Protein AF-A0A522KZ95-F1 (afdb_monomer_lite)

Structure (mmCIF, N/CA/C/O backbone):
data_AF-A0A522KZ95-F1
#
_entry.id   AF-A0A522KZ95-F1
#
loop_
_atom_site.group_PDB
_atom_site.id
_atom_site.type_symbol
_atom_site.label_atom_id
_atom_site.label_alt_id
_atom_site.label_comp_id
_atom_site.label_asym_id
_atom_site.label_entity_id
_atom_site.label_seq_id
_atom_site.pdbx_PDB_ins_code
_atom_site.Cartn_x
_atom_site.Cartn_y
_atom_site.Cartn_z
_atom_site.occupancy
_atom_site.B_iso_or_equiv
_atom_site.auth_seq_id
_atom_site.auth_comp_id
_atom_site.auth_asym_id
_atom_site.auth_atom_id
_atom_site.pdbx_PDB_model_num
ATOM 1 N N . MET A 1 1 ? 2.876 -8.830 38.555 1.00 36.41 1 MET A N 1
ATOM 2 C CA . MET A 1 1 ? 2.520 -9.854 37.549 1.00 36.41 1 MET A CA 1
ATOM 3 C C . MET A 1 1 ? 2.318 -9.143 36.220 1.00 36.41 1 MET A C 1
ATOM 5 O O . MET A 1 1 ? 1.302 -8.484 36.061 1.00 36.41 1 MET A O 1
ATOM 9 N N . SER A 1 2 ? 3.310 -9.181 35.326 1.00 37.44 2 SER A N 1
ATOM 10 C CA . SER A 1 2 ? 3.176 -8.640 33.964 1.00 37.44 2 SER A CA 1
ATOM 11 C C . SER A 1 2 ? 2.502 -9.675 33.072 1.00 37.44 2 SER A C 1
ATOM 13 O O . SER A 1 2 ? 2.905 -10.837 33.078 1.00 37.44 2 SER A O 1
ATOM 15 N N . ALA A 1 3 ? 1.486 -9.256 32.319 1.00 38.53 3 ALA A N 1
ATOM 16 C CA . ALA A 1 3 ? 0.891 -10.071 31.268 1.00 38.53 3 ALA A CA 1
ATOM 17 C C . ALA A 1 3 ? 1.937 -10.361 30.172 1.00 38.53 3 ALA A C 1
ATOM 19 O O . ALA A 1 3 ? 2.759 -9.486 29.877 1.00 38.53 3 ALA A O 1
ATOM 20 N N . PRO A 1 4 ? 1.935 -11.559 29.561 1.00 40.34 4 PRO A N 1
ATOM 21 C CA . PRO A 1 4 ? 2.802 -11.834 28.430 1.00 40.34 4 PRO A CA 1
ATOM 22 C C . PRO A 1 4 ? 2.339 -10.973 27.252 1.00 40.34 4 PRO A C 1
ATOM 24 O O . PRO A 1 4 ? 1.169 -11.002 26.874 1.00 40.34 4 PRO A O 1
ATOM 27 N N . ALA A 1 5 ? 3.253 -10.190 26.679 1.00 43.94 5 ALA A N 1
ATOM 28 C CA . ALA A 1 5 ? 3.024 -9.544 25.399 1.00 43.94 5 ALA A CA 1
ATOM 29 C C . ALA A 1 5 ? 2.919 -10.651 24.346 1.00 43.94 5 ALA A C 1
ATOM 31 O O . ALA A 1 5 ? 3.928 -11.177 23.876 1.00 43.94 5 ALA A O 1
ATOM 32 N N . THR A 1 6 ? 1.691 -11.054 24.023 1.00 43.06 6 THR A N 1
ATOM 33 C CA . THR A 1 6 ? 1.409 -11.857 22.839 1.00 43.06 6 THR A CA 1
ATOM 34 C C . THR A 1 6 ? 1.963 -11.076 21.658 1.00 43.06 6 THR A C 1
ATOM 36 O O . THR A 1 6 ? 1.402 -10.054 21.269 1.00 43.06 6 THR A O 1
ATOM 39 N N . SER A 1 7 ? 3.106 -11.517 21.134 1.00 43.34 7 SER A N 1
ATOM 40 C CA . SER A 1 7 ? 3.617 -11.068 19.847 1.00 43.34 7 SER A CA 1
ATOM 41 C C . SER A 1 7 ? 2.566 -11.454 18.813 1.00 43.34 7 SER A C 1
ATOM 43 O O . SER A 1 7 ? 2.535 -12.587 18.332 1.00 43.34 7 SER A O 1
ATOM 45 N N . LEU A 1 8 ? 1.625 -10.546 18.551 1.00 50.91 8 LEU A N 1
ATOM 46 C CA . LEU A 1 8 ? 0.773 -10.623 17.379 1.00 50.91 8 LEU A CA 1
ATOM 47 C C . LEU A 1 8 ? 1.743 -10.640 16.206 1.00 50.91 8 LEU A C 1
ATOM 49 O O . LEU A 1 8 ? 2.442 -9.652 15.980 1.00 50.91 8 LEU A O 1
ATOM 53 N N . SER A 1 9 ? 1.842 -11.772 15.509 1.00 57.19 9 SER A N 1
ATOM 54 C CA . SER A 1 9 ? 2.606 -11.855 14.270 1.00 57.19 9 SER A CA 1
ATOM 55 C C . SER A 1 9 ? 2.105 -10.735 13.365 1.00 57.19 9 SER A C 1
ATOM 57 O O . SER A 1 9 ? 0.968 -10.797 12.887 1.00 57.19 9 SER A O 1
ATOM 59 N N . SER A 1 10 ? 2.897 -9.671 13.214 1.00 66.69 10 SER A N 1
ATOM 60 C CA . SER A 1 10 ? 2.464 -8.495 12.470 1.00 66.69 10 SER A CA 1
ATOM 61 C C . SER A 1 10 ? 2.146 -8.937 11.051 1.00 66.69 10 SER A C 1
ATOM 63 O O . SER A 1 10 ? 2.960 -9.605 10.406 1.00 66.69 10 SER A O 1
ATOM 65 N N . LEU A 1 11 ? 0.945 -8.600 10.585 1.00 84.62 11 LEU A N 1
ATOM 66 C CA . LEU A 1 11 ? 0.526 -8.959 9.240 1.00 84.62 11 LEU A CA 1
ATOM 67 C C . LEU A 1 11 ? 1.528 -8.349 8.256 1.00 84.62 11 LEU A C 1
ATOM 69 O O . LEU A 1 11 ? 1.878 -7.167 8.352 1.00 84.62 11 LEU A O 1
ATOM 73 N N . ARG A 1 12 ? 2.025 -9.168 7.330 1.00 93.06 12 ARG A N 1
ATOM 74 C CA . ARG A 1 12 ? 2.949 -8.681 6.309 1.00 93.06 12 ARG A CA 1
ATOM 75 C C . ARG A 1 12 ? 2.184 -7.811 5.324 1.00 93.06 12 ARG A C 1
ATOM 77 O O . ARG A 1 12 ? 1.031 -8.087 4.988 1.00 93.06 12 ARG A O 1
ATOM 84 N N . VAL A 1 13 ? 2.845 -6.759 4.868 1.00 96.25 13 VAL A N 1
ATOM 85 C CA . VAL A 1 13 ? 2.313 -5.854 3.858 1.00 96.25 13 VAL A CA 1
ATOM 86 C C . VAL A 1 13 ? 3.346 -5.705 2.756 1.00 96.25 13 VAL A C 1
ATOM 88 O O . VAL A 1 13 ? 4.514 -5.398 3.005 1.00 96.25 13 VAL A O 1
ATOM 91 N N . GLY A 1 14 ? 2.907 -5.957 1.531 1.00 97.31 14 GLY A N 1
ATOM 92 C CA . GLY A 1 14 ? 3.661 -5.709 0.316 1.00 97.31 14 GLY A CA 1
ATOM 93 C C . GLY A 1 14 ? 3.028 -4.605 -0.518 1.00 97.31 14 GLY A C 1
ATOM 94 O O . GLY A 1 14 ? 1.893 -4.184 -0.280 1.00 97.31 14 GLY A O 1
ATOM 95 N N . ALA A 1 15 ? 3.768 -4.151 -1.522 1.00 97.38 15 ALA A N 1
ATOM 96 C CA . ALA A 1 15 ? 3.257 -3.269 -2.557 1.00 97.38 15 ALA A CA 1
ATOM 97 C C . ALA A 1 15 ? 3.438 -3.900 -3.940 1.00 97.38 15 ALA A C 1
ATOM 99 O O . ALA A 1 15 ? 4.393 -4.648 -4.165 1.00 97.38 15 ALA A O 1
ATOM 100 N N . VAL A 1 16 ? 2.520 -3.583 -4.853 1.00 95.62 16 VAL A N 1
ATOM 101 C CA . VAL A 1 16 ? 2.572 -3.945 -6.269 1.00 95.62 16 VAL A CA 1
ATOM 102 C C . VAL A 1 16 ? 2.435 -2.685 -7.112 1.00 95.62 16 VAL A C 1
ATOM 104 O O . VAL A 1 16 ? 1.491 -1.912 -6.947 1.00 95.62 16 VAL A O 1
ATOM 107 N N . PHE A 1 17 ? 3.367 -2.503 -8.037 1.00 93.88 17 PHE A N 1
ATOM 108 C CA . PHE A 1 17 ? 3.328 -1.467 -9.054 1.00 93.88 17 PHE A CA 1
ATOM 109 C C . PHE A 1 17 ? 3.093 -2.116 -10.419 1.00 93.88 17 PHE A C 1
ATOM 111 O O . PHE A 1 17 ? 3.995 -2.744 -10.974 1.00 93.88 17 PHE A O 1
ATOM 118 N N . PHE A 1 18 ? 1.873 -2.009 -10.942 1.00 91.44 18 PHE A N 1
ATOM 119 C CA . PHE A 1 18 ? 1.517 -2.511 -12.269 1.00 91.44 18 PHE A CA 1
ATOM 120 C C . PHE A 1 18 ? 1.931 -1.515 -13.352 1.00 91.44 18 PHE A C 1
ATOM 122 O O . PHE A 1 18 ? 1.684 -0.317 -13.210 1.00 91.44 18 PHE A O 1
ATOM 129 N N . ASP A 1 19 ? 2.509 -2.004 -14.451 1.00 83.62 19 ASP A N 1
ATOM 130 C CA . ASP A 1 19 ? 3.057 -1.138 -15.508 1.00 83.62 19 ASP A CA 1
ATOM 131 C C . ASP A 1 19 ? 1.968 -0.479 -16.381 1.00 83.62 19 ASP A C 1
ATOM 133 O O . ASP A 1 19 ? 2.190 0.560 -16.996 1.00 83.62 19 ASP A O 1
ATOM 137 N N . GLY A 1 20 ? 0.779 -1.088 -16.460 1.00 66.81 20 GLY A N 1
ATOM 138 C CA . GLY A 1 20 ? -0.271 -0.744 -17.428 1.00 66.81 20 GLY A CA 1
ATOM 139 C C . GLY A 1 20 ? -1.252 0.362 -17.019 1.00 66.81 20 GLY A C 1
ATOM 140 O O . GLY A 1 20 ? -2.268 0.538 -17.694 1.00 66.81 20 GLY A O 1
ATOM 141 N N . THR A 1 21 ? -1.008 1.108 -15.937 1.00 56.19 21 THR A N 1
ATOM 142 C CA . THR A 1 21 ? -2.003 2.054 -15.384 1.00 56.19 21 THR A CA 1
ATOM 143 C C . THR A 1 21 ? -2.341 3.236 -16.299 1.00 56.19 21 THR A C 1
ATOM 145 O O . THR A 1 21 ? -3.382 3.860 -16.112 1.00 56.19 21 THR A O 1
ATOM 148 N N . ASN A 1 22 ? -1.530 3.508 -17.327 1.00 45.62 22 ASN A N 1
ATOM 149 C CA . ASN A 1 22 ? -1.768 4.589 -18.295 1.00 45.62 22 ASN A CA 1
ATOM 150 C C . ASN A 1 22 ? -2.650 4.182 -19.495 1.00 45.62 22 ASN A C 1
ATOM 152 O O . ASN A 1 22 ? -3.161 5.054 -20.192 1.00 45.62 22 ASN A O 1
ATOM 156 N N . ASN A 1 23 ? -2.910 2.887 -19.719 1.00 40.25 23 ASN A N 1
ATOM 157 C CA . ASN A 1 23 ? -3.708 2.399 -20.862 1.00 40.25 23 ASN A CA 1
ATOM 158 C C . ASN A 1 23 ? -5.223 2.355 -20.575 1.00 40.25 23 ASN A C 1
ATOM 160 O O . ASN A 1 23 ? -5.991 1.652 -21.229 1.00 40.25 23 ASN A O 1
ATOM 164 N N . VAL A 1 24 ? -5.675 3.089 -19.558 1.00 47.41 24 VAL A N 1
ATOM 165 C CA . VAL A 1 24 ? -7.025 2.989 -18.980 1.00 47.41 24 VAL A CA 1
ATOM 166 C C . VAL A 1 24 ? -8.052 3.916 -19.646 1.00 47.41 24 VAL A C 1
ATOM 168 O O . VAL A 1 24 ? -9.237 3.852 -19.324 1.00 47.41 24 VAL A O 1
ATOM 171 N N . THR A 1 25 ? -7.641 4.709 -20.635 1.00 43.94 25 THR A N 1
ATOM 172 C CA . THR A 1 25 ? -8.476 5.704 -21.334 1.00 43.94 25 THR A CA 1
ATOM 173 C C . THR A 1 25 ? -9.101 5.215 -22.651 1.00 43.94 25 THR A C 1
ATOM 175 O O . THR A 1 25 ? -9.686 6.008 -23.386 1.00 43.94 25 THR A O 1
ATOM 178 N N . GLY A 1 26 ? -9.030 3.917 -22.964 1.00 41.06 26 GLY A N 1
ATOM 179 C CA . GLY A 1 26 ? -9.603 3.341 -24.185 1.00 41.06 26 GLY A CA 1
ATOM 180 C C . GLY A 1 26 ? -10.990 2.726 -23.979 1.00 41.06 26 GLY A C 1
ATOM 181 O O . GLY A 1 26 ? -11.201 1.959 -23.045 1.00 41.06 26 GLY A O 1
ATOM 182 N N . ARG A 1 27 ? -11.922 3.003 -24.900 1.00 42.03 27 ARG A N 1
ATOM 183 C CA . ARG A 1 27 ? -13.284 2.429 -25.024 1.00 42.03 27 ARG A CA 1
ATOM 184 C C . ARG A 1 27 ? -13.342 0.900 -25.201 1.00 42.03 27 ARG A C 1
ATOM 186 O O . ARG A 1 27 ? -14.419 0.377 -25.487 1.00 42.03 27 ARG A O 1
ATOM 193 N N . ASP A 1 28 ? -12.229 0.193 -25.053 1.00 42.72 28 ASP A N 1
ATOM 194 C CA . ASP A 1 28 ? -12.134 -1.214 -25.403 1.00 42.72 28 ASP A CA 1
ATOM 195 C C . ASP A 1 28 ? -12.283 -2.107 -24.167 1.00 42.72 28 ASP A C 1
ATOM 197 O O . ASP A 1 28 ? -11.547 -2.001 -23.186 1.00 42.72 28 ASP A O 1
ATOM 201 N N . ARG A 1 29 ? -13.286 -2.985 -24.204 1.00 46.56 29 ARG A N 1
ATOM 202 C CA . ARG A 1 29 ? -13.619 -3.942 -23.135 1.00 46.56 29 ARG A CA 1
ATOM 203 C C . ARG A 1 29 ? -12.701 -5.170 -23.164 1.00 46.56 29 ARG A C 1
ATOM 205 O O . ARG A 1 29 ? -13.097 -6.232 -22.684 1.00 46.56 29 ARG A O 1
ATOM 212 N N . SER A 1 30 ? -11.503 -5.059 -23.739 1.00 45.84 30 SER A N 1
ATOM 213 C CA . SER A 1 30 ? -10.526 -6.142 -23.712 1.00 45.84 30 SER A CA 1
ATOM 214 C C . SER A 1 30 ? -10.165 -6.425 -22.258 1.00 45.84 30 SER A C 1
ATOM 216 O O . SER A 1 30 ? -9.765 -5.518 -21.526 1.00 45.84 30 SER A O 1
ATOM 218 N N . ILE A 1 31 ? -10.360 -7.675 -21.844 1.00 45.22 31 ILE A N 1
ATOM 219 C CA . ILE A 1 31 ? -10.016 -8.206 -20.526 1.00 45.22 31 ILE A CA 1
ATOM 220 C C . ILE A 1 31 ? -8.603 -7.724 -20.179 1.00 45.22 31 ILE A C 1
ATOM 222 O O . ILE A 1 31 ? -7.631 -8.164 -20.786 1.00 45.22 31 ILE A O 1
ATOM 226 N N . MET A 1 32 ? -8.492 -6.769 -19.251 1.00 49.53 32 MET A N 1
ATOM 227 C CA . MET A 1 32 ? -7.194 -6.296 -18.782 1.00 49.53 32 MET A CA 1
ATOM 228 C C . MET A 1 32 ? -6.591 -7.391 -17.918 1.00 49.53 32 MET A C 1
ATOM 230 O O . MET A 1 32 ? -6.922 -7.530 -16.742 1.00 49.53 32 MET A O 1
ATOM 234 N N . SER A 1 33 ? -5.728 -8.185 -18.531 1.00 53.47 33 SER A N 1
ATOM 235 C CA . SER A 1 33 ? -4.791 -9.023 -17.810 1.00 53.47 33 SER A CA 1
ATOM 236 C C . SER A 1 33 ? -3.798 -8.087 -17.108 1.00 53.47 33 SER A C 1
ATOM 238 O O . SER A 1 33 ? -3.234 -7.176 -17.718 1.00 53.47 33 SER A O 1
ATOM 240 N N . LEU A 1 34 ? -3.641 -8.242 -15.793 1.00 61.81 34 LEU A N 1
ATOM 241 C CA . LEU A 1 34 ? -2.551 -7.626 -15.033 1.00 61.81 34 LEU A CA 1
ATOM 242 C C . LEU A 1 34 ? -1.259 -8.370 -15.413 1.00 61.81 34 LEU A C 1
ATOM 244 O O . LEU A 1 34 ? -0.738 -9.141 -14.613 1.00 61.81 34 LEU A O 1
ATOM 248 N N . GLU A 1 35 ? -0.818 -8.211 -16.666 1.00 62.56 35 GLU A N 1
ATOM 249 C CA . GLU A 1 35 ? 0.173 -9.101 -17.294 1.00 62.56 35 GLU A CA 1
ATOM 250 C C . GLU A 1 35 ? 1.552 -8.955 -16.658 1.00 62.56 35 GLU A C 1
ATOM 252 O O . GLU A 1 35 ? 2.322 -9.908 -16.647 1.00 62.56 35 GLU A O 1
ATOM 257 N N . THR A 1 36 ? 1.892 -7.765 -16.146 1.00 83.94 36 THR A N 1
ATOM 258 C CA . THR A 1 36 ? 3.184 -7.532 -15.502 1.00 83.94 36 THR A CA 1
ATOM 259 C C . THR A 1 36 ? 3.158 -6.414 -14.464 1.00 83.94 36 THR A C 1
ATOM 261 O O . THR A 1 36 ? 2.381 -5.456 -14.533 1.00 83.94 36 THR A O 1
ATOM 264 N N . GLY A 1 37 ? 4.062 -6.527 -13.496 1.00 91.94 37 GLY A N 1
ATOM 265 C CA . GLY A 1 37 ? 4.361 -5.463 -12.549 1.00 91.94 37 GLY A CA 1
ATOM 266 C C . GLY A 1 37 ? 5.587 -5.775 -11.705 1.00 91.94 37 GLY A C 1
ATOM 267 O O . GLY A 1 37 ? 6.228 -6.818 -11.859 1.00 91.94 37 GLY A O 1
ATOM 268 N N . TRP A 1 38 ? 5.902 -4.873 -10.789 1.00 95.44 38 TRP A N 1
ATOM 269 C CA . TRP A 1 38 ? 6.903 -5.080 -9.749 1.00 95.44 38 TRP A CA 1
ATOM 270 C C . TRP A 1 38 ? 6.223 -5.275 -8.404 1.00 95.44 38 TRP A C 1
ATOM 272 O O . TRP A 1 38 ? 5.273 -4.567 -8.085 1.00 95.44 38 TRP A O 1
ATOM 282 N N . ALA A 1 39 ? 6.715 -6.214 -7.601 1.00 97.00 39 ALA A N 1
ATOM 283 C CA . ALA A 1 39 ? 6.211 -6.456 -6.258 1.00 97.00 39 ALA A CA 1
ATOM 284 C C . ALA A 1 39 ? 7.352 -6.501 -5.244 1.00 97.00 39 ALA A C 1
ATOM 286 O O . ALA A 1 39 ? 8.380 -7.132 -5.492 1.00 97.00 39 ALA A O 1
ATOM 287 N N . SER A 1 40 ? 7.146 -5.880 -4.085 1.00 98.00 40 SER A N 1
ATOM 288 C CA . SER A 1 40 ? 8.055 -5.949 -2.937 1.00 98.00 40 SER A CA 1
ATOM 289 C C . SER A 1 40 ? 7.274 -6.246 -1.660 1.00 98.00 40 SER A C 1
ATOM 291 O O . SER A 1 40 ? 6.145 -5.788 -1.488 1.00 98.00 40 SER A O 1
ATOM 293 N N . ILE A 1 41 ? 7.879 -7.022 -0.760 1.00 97.44 41 ILE A N 1
ATOM 294 C CA . ILE A 1 41 ? 7.306 -7.401 0.535 1.00 97.44 41 ILE A CA 1
ATOM 295 C C . ILE A 1 41 ? 8.071 -6.655 1.619 1.00 97.44 41 ILE A C 1
ATOM 297 O O . ILE A 1 41 ? 9.287 -6.815 1.723 1.00 97.44 41 ILE A O 1
ATOM 301 N N . SER A 1 42 ? 7.372 -5.857 2.429 1.00 95.75 42 SER A N 1
ATOM 302 C CA . SER A 1 42 ? 7.940 -5.159 3.592 1.00 95.75 42 SER A CA 1
ATOM 303 C C . SER A 1 42 ? 9.188 -4.304 3.295 1.00 95.75 42 SER A C 1
ATOM 305 O O . SER A 1 42 ? 9.978 -4.026 4.197 1.00 95.75 42 SER A O 1
ATOM 307 N N . GLY A 1 43 ? 9.379 -3.887 2.040 1.00 95.50 43 GLY A N 1
ATOM 308 C CA . GLY A 1 43 ? 10.554 -3.142 1.583 1.00 95.50 43 GLY A CA 1
ATOM 309 C C . GLY A 1 43 ? 11.782 -3.975 1.231 1.00 95.50 43 GLY A C 1
ATOM 310 O O . GLY A 1 43 ? 12.865 -3.422 1.073 1.00 95.50 43 GLY A O 1
ATOM 311 N N . GLY A 1 44 ? 11.634 -5.295 1.122 1.00 96.75 44 GLY A N 1
ATOM 312 C CA . GLY A 1 44 ? 12.672 -6.171 0.592 1.00 96.75 44 GLY A CA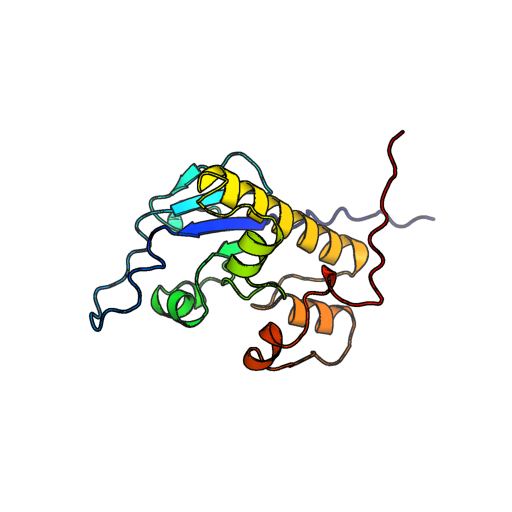 1
ATOM 313 C C . GLY A 1 44 ? 12.904 -5.973 -0.908 1.00 96.75 44 GLY A C 1
ATOM 314 O O . GLY A 1 44 ? 12.253 -5.159 -1.563 1.00 96.75 44 GLY A O 1
ATOM 315 N N . LYS A 1 45 ? 13.819 -6.768 -1.470 1.00 97.06 45 LYS A N 1
ATOM 316 C CA . LYS A 1 45 ? 14.140 -6.730 -2.901 1.00 97.06 45 LYS A CA 1
ATOM 317 C C . LYS A 1 45 ? 12.883 -6.959 -3.747 1.00 97.06 45 LYS A C 1
ATOM 319 O O . LYS A 1 45 ? 12.219 -7.988 -3.598 1.00 97.06 45 LYS A O 1
ATOM 324 N N . ALA A 1 46 ? 12.583 -6.019 -4.638 1.00 97.44 46 ALA A N 1
ATOM 325 C CA . ALA A 1 46 ? 11.485 -6.169 -5.576 1.00 97.44 46 ALA A CA 1
ATOM 326 C C . ALA A 1 46 ? 11.758 -7.272 -6.604 1.00 97.44 46 ALA A C 1
ATOM 328 O O . ALA A 1 46 ? 12.898 -7.554 -6.983 1.00 97.44 46 ALA A O 1
ATOM 329 N N . ARG A 1 47 ? 10.678 -7.892 -7.074 1.00 96.12 47 ARG A N 1
ATOM 330 C CA . ARG A 1 47 ? 10.698 -8.877 -8.153 1.00 96.12 47 ARG A CA 1
ATOM 331 C C . ARG A 1 47 ? 9.657 -8.536 -9.202 1.00 96.12 47 ARG A C 1
ATOM 333 O O . ARG A 1 47 ? 8.595 -8.000 -8.879 1.00 96.12 47 ARG A O 1
ATOM 340 N N . ARG A 1 48 ? 9.950 -8.906 -10.446 1.00 94.56 48 ARG A N 1
ATOM 341 C CA . ARG A 1 48 ? 8.959 -8.891 -11.515 1.00 94.56 48 ARG A CA 1
ATOM 342 C C . ARG A 1 48 ? 7.904 -9.959 -11.229 1.00 94.56 48 ARG A C 1
ATOM 344 O O . ARG A 1 48 ? 8.238 -11.054 -10.774 1.00 94.56 48 ARG A O 1
ATOM 351 N N . ILE A 1 49 ? 6.650 -9.626 -11.483 1.00 92.81 49 ILE A N 1
ATOM 352 C CA . ILE A 1 49 ? 5.532 -10.567 -11.481 1.00 92.81 49 ILE A CA 1
ATOM 353 C C . ILE A 1 49 ? 4.896 -10.574 -12.863 1.00 92.81 49 ILE A C 1
ATOM 355 O O . ILE A 1 49 ? 4.881 -9.537 -13.531 1.00 92.81 49 ILE A O 1
ATOM 359 N N . SER A 1 50 ? 4.386 -11.734 -13.266 1.00 87.50 50 SER A N 1
ATOM 360 C CA . SER A 1 50 ? 3.611 -11.903 -14.499 1.00 87.50 50 SER A CA 1
ATOM 361 C C . SER A 1 50 ? 2.125 -12.114 -14.203 1.00 87.50 50 SER A C 1
ATOM 363 O O . SER A 1 50 ? 1.278 -12.055 -15.088 1.00 87.50 50 SER A O 1
ATOM 365 N N . SER A 1 51 ? 1.791 -12.378 -12.940 1.00 85.44 51 SER A N 1
ATOM 366 C CA . SER A 1 51 ? 0.419 -12.472 -12.475 1.00 85.44 51 SER A CA 1
ATOM 367 C C . SER A 1 51 ? 0.310 -12.120 -10.997 1.00 85.44 51 SER A C 1
ATOM 369 O O . SER A 1 51 ? 1.228 -12.330 -10.205 1.00 85.44 51 SER A O 1
ATOM 371 N N . VAL A 1 52 ? -0.872 -11.664 -10.582 1.00 87.69 52 VAL A N 1
ATOM 372 C CA . VAL A 1 52 ? -1.219 -11.546 -9.158 1.00 87.69 52 VAL A CA 1
ATOM 373 C C . VAL A 1 52 ? -1.272 -12.901 -8.453 1.00 87.69 52 VAL A C 1
ATOM 375 O O . VAL A 1 52 ? -1.140 -12.952 -7.234 1.00 87.69 52 VAL A O 1
ATOM 378 N N . HIS A 1 53 ? -1.419 -13.999 -9.201 1.00 87.06 53 HIS A N 1
ATOM 379 C CA . HIS A 1 53 ? -1.342 -15.358 -8.662 1.00 87.06 53 HIS A CA 1
ATOM 380 C C . HIS A 1 53 ? 0.074 -15.745 -8.215 1.00 87.06 53 HIS A C 1
ATOM 382 O O . HIS A 1 53 ? 0.220 -16.655 -7.404 1.00 87.06 53 HIS A O 1
ATOM 388 N N . ASP A 1 54 ? 1.104 -15.020 -8.665 1.00 86.00 54 ASP A N 1
ATOM 389 C CA . ASP A 1 54 ? 2.484 -15.220 -8.215 1.00 86.00 54 ASP A CA 1
ATOM 390 C C . ASP A 1 54 ? 2.706 -14.686 -6.791 1.00 86.00 54 ASP A C 1
ATOM 392 O O . ASP A 1 54 ? 3.790 -14.850 -6.224 1.00 86.00 54 ASP A O 1
ATOM 396 N N . LEU A 1 55 ? 1.736 -13.958 -6.229 1.00 92.25 55 LEU A N 1
ATOM 397 C CA . LEU A 1 55 ? 1.853 -13.268 -4.953 1.00 92.25 55 LEU A CA 1
ATOM 398 C C . LEU A 1 55 ? 1.359 -14.150 -3.792 1.00 92.25 55 LEU A C 1
ATOM 400 O O . LEU A 1 55 ? 0.279 -14.734 -3.882 1.00 92.25 55 LEU A O 1
ATOM 404 N N . PRO A 1 56 ? 2.100 -14.207 -2.669 1.00 93.19 56 PRO A N 1
ATOM 405 C CA . PRO A 1 56 ? 1.615 -14.809 -1.431 1.00 93.19 56 PRO A CA 1
ATOM 406 C C . PRO A 1 56 ? 0.226 -14.305 -1.013 1.00 93.19 56 PRO A C 1
ATOM 408 O O . PRO A 1 56 ? -0.052 -13.104 -1.058 1.00 93.19 56 PRO A O 1
ATOM 411 N N . SER A 1 57 ? -0.630 -15.228 -0.573 1.00 90.50 57 SER A N 1
ATOM 412 C CA . SER A 1 57 ? -2.022 -14.974 -0.182 1.00 90.50 57 SER A CA 1
ATOM 413 C C . SER A 1 57 ? -2.220 -14.741 1.321 1.00 90.50 57 SER A C 1
ATOM 415 O O . SER A 1 57 ? -3.347 -14.559 1.766 1.00 90.50 57 SER A O 1
ATOM 417 N N . ASP A 1 58 ? -1.156 -14.736 2.117 1.00 91.12 58 ASP A N 1
ATOM 418 C CA . ASP A 1 58 ? -1.182 -14.586 3.577 1.00 91.12 58 ASP A CA 1
ATOM 419 C C . ASP A 1 58 ? -0.865 -13.151 4.040 1.00 91.12 58 ASP A C 1
ATOM 421 O O . ASP A 1 58 ? -0.498 -12.918 5.192 1.00 91.12 58 ASP A O 1
ATOM 425 N N . MET A 1 59 ? -0.957 -12.175 3.134 1.00 94.19 59 MET A N 1
ATOM 426 C CA . MET A 1 59 ? -0.530 -10.798 3.371 1.00 94.19 59 MET A CA 1
ATOM 427 C C . MET A 1 59 ? -1.372 -9.787 2.601 1.00 94.19 59 MET A C 1
ATOM 429 O O . MET A 1 59 ? -2.064 -10.143 1.649 1.00 94.19 59 MET A O 1
ATOM 433 N N . ILE A 1 60 ? -1.281 -8.517 2.997 1.00 96.25 60 ILE A N 1
ATOM 434 C CA . ILE A 1 60 ? -1.935 -7.425 2.274 1.00 96.25 60 ILE A CA 1
ATOM 435 C C . ILE A 1 60 ? -1.034 -6.916 1.149 1.00 96.25 60 ILE A C 1
ATOM 437 O O . ILE A 1 60 ? 0.149 -6.657 1.361 1.00 96.25 60 ILE A O 1
ATOM 441 N N . TRP A 1 61 ? -1.622 -6.696 -0.023 1.00 96.62 61 TRP A N 1
ATOM 442 C CA . TRP A 1 61 ? -0.983 -6.098 -1.190 1.00 96.62 61 TRP A CA 1
ATOM 443 C C . TRP A 1 61 ? -1.567 -4.724 -1.491 1.00 96.62 61 TRP A C 1
ATOM 445 O O . TRP A 1 61 ? -2.725 -4.603 -1.892 1.00 96.62 61 TRP A O 1
ATOM 455 N N . TYR A 1 62 ? -0.750 -3.687 -1.327 1.00 97.00 62 TYR A N 1
ATOM 456 C CA . TYR A 1 62 ? -1.087 -2.317 -1.698 1.00 97.00 62 TYR A CA 1
ATOM 457 C C . TYR A 1 62 ? -0.717 -2.040 -3.156 1.00 97.00 62 TYR A C 1
ATOM 459 O O . TYR A 1 62 ? 0.411 -2.291 -3.565 1.00 97.00 62 TYR A O 1
ATOM 467 N N . THR A 1 63 ? -1.652 -1.535 -3.953 1.00 95.38 63 THR A N 1
ATOM 468 C CA . THR A 1 63 ? -1.486 -1.416 -5.409 1.00 95.38 63 THR A CA 1
ATOM 469 C C . THR A 1 63 ? -1.554 0.031 -5.880 1.00 95.38 63 THR A C 1
ATOM 471 O O . THR A 1 63 ? -2.206 0.862 -5.250 1.00 95.38 63 THR A O 1
ATOM 474 N N . ASN A 1 64 ? -0.938 0.322 -7.024 1.00 93.06 64 ASN A N 1
ATOM 475 C CA . ASN A 1 64 ? -1.055 1.611 -7.713 1.00 93.06 64 ASN A CA 1
ATOM 476 C C . ASN A 1 64 ? -2.365 1.785 -8.508 1.00 93.06 64 ASN A C 1
ATOM 478 O O . ASN A 1 64 ? -2.511 2.776 -9.214 1.00 93.06 64 ASN A O 1
ATOM 482 N N . LEU A 1 65 ? -3.318 0.852 -8.414 1.00 91.38 65 LEU A N 1
ATOM 483 C CA . LEU A 1 65 ? -4.581 0.932 -9.151 1.00 91.38 65 LEU A CA 1
ATOM 484 C C . LEU A 1 65 ? -5.570 1.859 -8.448 1.00 91.38 65 LEU A C 1
ATOM 486 O O . LEU A 1 65 ? -5.839 1.675 -7.259 1.00 91.38 65 LEU A O 1
ATOM 490 N N . ASP A 1 66 ? -6.178 2.792 -9.177 1.00 88.56 66 ASP A N 1
ATOM 491 C CA . ASP A 1 66 ? -7.326 3.542 -8.656 1.00 88.56 66 ASP A CA 1
ATOM 492 C C . ASP A 1 66 ? -8.539 2.620 -8.403 1.00 88.56 66 ASP A C 1
ATOM 494 O O . ASP A 1 66 ? -8.549 1.445 -8.785 1.00 88.56 66 ASP A O 1
ATOM 498 N N . TYR A 1 67 ? -9.586 3.123 -7.739 1.00 87.94 67 TYR A N 1
ATOM 499 C CA . TYR A 1 67 ? -10.763 2.306 -7.426 1.00 87.94 67 TYR A CA 1
ATOM 500 C C . TYR A 1 67 ? -11.431 1.693 -8.672 1.00 87.94 67 TYR A C 1
ATOM 502 O O . TYR A 1 67 ? -11.789 0.514 -8.655 1.00 87.94 67 TYR A O 1
ATOM 510 N N . ALA A 1 68 ? -11.578 2.451 -9.761 1.00 86.44 68 ALA A N 1
ATOM 511 C CA . ALA A 1 68 ? -12.252 1.981 -10.970 1.00 86.44 68 ALA A CA 1
ATOM 512 C C . ALA A 1 68 ? -11.440 0.884 -11.676 1.00 86.44 68 ALA A C 1
ATOM 514 O O . ALA A 1 68 ? -11.985 -0.160 -12.045 1.00 86.44 68 ALA A O 1
ATOM 515 N N . GLN A 1 69 ? -10.129 1.089 -11.808 1.00 86.81 69 GLN A N 1
ATOM 516 C CA . GLN A 1 69 ? -9.175 0.112 -12.323 1.00 86.81 69 GLN A CA 1
ATOM 517 C C . GLN A 1 69 ? -9.206 -1.163 -11.486 1.00 86.81 69 GLN A C 1
ATOM 519 O O . GLN A 1 69 ? -9.372 -2.247 -12.039 1.00 86.81 69 GLN A O 1
ATOM 524 N N . PHE A 1 70 ? -9.118 -1.022 -10.162 1.00 89.38 70 PHE A N 1
ATOM 525 C CA . PHE A 1 70 ? -9.076 -2.117 -9.196 1.00 89.38 70 PHE A CA 1
ATOM 526 C C . PHE A 1 70 ? -10.310 -3.028 -9.260 1.00 89.38 70 PHE A C 1
ATOM 528 O O . PHE A 1 70 ? -10.185 -4.254 -9.211 1.00 89.38 70 PHE A O 1
ATOM 535 N N . ILE A 1 71 ? -11.507 -2.450 -9.414 1.00 89.56 71 ILE A N 1
ATOM 536 C CA . ILE A 1 71 ? -12.743 -3.221 -9.610 1.00 89.56 71 ILE A CA 1
ATOM 537 C C . ILE A 1 71 ? -12.775 -3.867 -10.997 1.00 89.56 71 ILE A C 1
ATOM 539 O O . ILE A 1 71 ? -13.122 -5.045 -11.108 1.00 89.56 71 ILE A O 1
ATOM 543 N N . ARG A 1 72 ? -12.385 -3.135 -12.049 1.00 85.44 72 ARG A N 1
ATOM 544 C CA . ARG A 1 72 ? -12.404 -3.635 -13.432 1.00 85.44 72 ARG A CA 1
ATOM 545 C C . ARG A 1 72 ? -11.515 -4.864 -13.627 1.00 85.44 72 ARG A C 1
ATOM 547 O O . ARG A 1 72 ? -11.909 -5.772 -14.350 1.00 85.44 72 ARG A O 1
ATOM 554 N N . VAL A 1 73 ? -10.357 -4.912 -12.970 1.00 83.44 73 VAL A N 1
ATOM 555 C CA . VAL A 1 73 ? -9.435 -6.065 -13.019 1.00 83.44 73 VAL A CA 1
ATOM 556 C C . VAL A 1 73 ? -9.802 -7.181 -12.028 1.00 83.44 73 VAL A C 1
ATOM 558 O O . VAL A 1 73 ? -9.064 -8.148 -11.880 1.00 83.44 73 VAL A O 1
ATOM 561 N N . GLY A 1 74 ? -10.928 -7.061 -11.316 1.00 86.81 74 GLY A N 1
ATOM 562 C CA . GLY A 1 74 ? -11.440 -8.099 -10.418 1.00 86.81 74 GLY A CA 1
ATOM 563 C C . GLY A 1 74 ? -10.772 -8.178 -9.041 1.00 86.81 74 GLY A C 1
ATOM 564 O O . GLY A 1 74 ? -11.232 -8.956 -8.203 1.00 86.81 74 GLY A O 1
ATOM 565 N N . LEU A 1 75 ? -9.767 -7.344 -8.745 1.00 89.25 75 LEU A N 1
ATOM 566 C CA . LEU A 1 75 ? -9.063 -7.358 -7.454 1.00 89.25 75 LEU A CA 1
ATOM 567 C C . LEU A 1 75 ? -9.947 -6.957 -6.266 1.00 89.25 75 LEU A C 1
ATOM 569 O O . LEU A 1 75 ? -9.674 -7.367 -5.142 1.00 89.25 75 LEU A O 1
ATOM 573 N N . GLY A 1 76 ? -11.068 -6.273 -6.513 1.00 87.38 76 GLY A N 1
ATOM 574 C CA . GLY A 1 76 ? -12.103 -6.006 -5.504 1.00 87.38 76 GLY A CA 1
ATOM 575 C C . GLY A 1 76 ? -12.691 -7.247 -4.830 1.00 87.38 76 GLY A C 1
ATOM 576 O O . GLY A 1 76 ? -13.218 -7.146 -3.726 1.00 87.38 76 GLY A O 1
ATOM 577 N N . ARG A 1 77 ? -12.594 -8.420 -5.469 1.00 87.12 77 ARG A N 1
ATOM 578 C CA . ARG A 1 77 ? -13.061 -9.698 -4.908 1.00 87.12 77 ARG A CA 1
ATOM 579 C C . ARG A 1 77 ? -12.028 -10.360 -3.996 1.00 87.12 77 ARG A C 1
ATOM 581 O O . ARG A 1 77 ? -12.353 -11.328 -3.315 1.00 87.12 77 ARG A O 1
ATOM 588 N N . HIS A 1 78 ? -10.794 -9.860 -3.982 1.00 89.31 78 HIS A N 1
ATOM 589 C CA . HIS A 1 78 ? -9.711 -10.422 -3.193 1.00 89.31 78 HIS A CA 1
ATOM 590 C C . HIS A 1 78 ? -9.519 -9.610 -1.911 1.00 89.31 78 HIS A C 1
ATOM 592 O O . HIS A 1 78 ? -9.028 -8.483 -1.937 1.00 89.31 78 HIS A O 1
ATOM 598 N N . ALA A 1 79 ? -9.840 -10.222 -0.768 1.00 87.75 79 ALA A N 1
ATOM 599 C CA . ALA A 1 79 ? -9.769 -9.586 0.552 1.00 87.75 79 ALA A CA 1
ATOM 600 C C . ALA A 1 79 ? -8.365 -9.090 0.940 1.00 87.75 79 ALA A C 1
ATOM 602 O O . ALA A 1 79 ? -8.231 -8.261 1.836 1.00 87.75 79 ALA A O 1
ATOM 603 N N . ASN A 1 80 ? -7.326 -9.563 0.255 1.00 92.69 80 ASN A N 1
ATOM 604 C CA . ASN A 1 80 ? -5.929 -9.251 0.540 1.00 92.69 80 ASN A CA 1
ATOM 605 C C . ASN A 1 80 ? -5.379 -8.082 -0.278 1.00 92.69 80 ASN A C 1
ATOM 607 O O . ASN A 1 80 ? -4.273 -7.625 -0.017 1.00 92.69 80 ASN A O 1
ATOM 611 N N . PHE A 1 81 ? -6.120 -7.577 -1.262 1.00 95.00 81 PHE A N 1
ATOM 612 C CA . PHE A 1 81 ? -5.649 -6.472 -2.088 1.00 95.00 81 PHE A CA 1
ATOM 613 C C . PHE A 1 81 ? -6.244 -5.146 -1.628 1.00 95.00 81 PHE A C 1
ATOM 615 O O . PHE A 1 81 ? -7.360 -5.065 -1.109 1.00 95.00 81 PHE A O 1
ATOM 622 N N . ARG A 1 82 ? -5.466 -4.085 -1.803 1.00 95.94 82 ARG A N 1
ATOM 623 C CA . ARG A 1 82 ? -5.811 -2.714 -1.450 1.00 95.94 82 ARG A CA 1
ATOM 624 C C . ARG A 1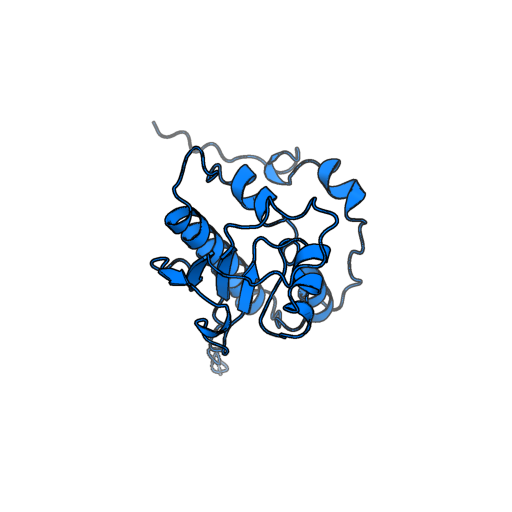 82 ? -5.484 -1.814 -2.636 1.00 95.94 82 ARG A C 1
ATOM 626 O O . ARG A 1 82 ? -4.398 -1.896 -3.210 1.00 95.94 82 ARG A O 1
ATOM 633 N N . ASN A 1 83 ? -6.446 -0.987 -3.031 1.00 94.19 83 ASN A N 1
ATOM 634 C CA . ASN A 1 83 ? -6.265 -0.026 -4.118 1.00 94.19 83 ASN A CA 1
ATOM 635 C C . ASN A 1 83 ? -5.387 1.153 -3.675 1.00 94.19 83 ASN A C 1
ATOM 637 O O . ASN A 1 83 ? -5.066 1.275 -2.491 1.00 94.19 83 ASN A O 1
ATOM 641 N N . ALA A 1 84 ? -5.066 2.045 -4.609 1.00 93.06 84 ALA A N 1
ATOM 642 C CA . ALA A 1 84 ? -4.200 3.204 -4.416 1.00 93.06 84 ALA A CA 1
ATOM 643 C C . ALA A 1 84 ? -4.695 4.202 -3.366 1.00 93.06 84 ALA A C 1
ATOM 645 O O . ALA A 1 84 ? -3.945 5.074 -2.946 1.00 93.06 84 ALA A O 1
ATOM 646 N N . GLU A 1 85 ? -5.945 4.097 -2.935 1.00 91.06 85 GLU A N 1
ATOM 647 C CA . GLU A 1 85 ? -6.559 5.004 -1.979 1.00 91.06 85 GLU A CA 1
ATOM 648 C C . GLU A 1 85 ? -6.765 4.352 -0.595 1.00 91.06 85 GLU A C 1
ATOM 650 O O . GLU A 1 85 ? -7.555 4.853 0.209 1.00 91.06 85 GLU A O 1
ATOM 655 N N . TRP A 1 86 ? -6.158 3.191 -0.325 1.00 94.31 86 TRP A N 1
ATOM 656 C CA . TRP A 1 86 ? -6.272 2.514 0.974 1.00 94.31 86 TRP A CA 1
ATOM 657 C C . TRP A 1 86 ? -5.720 3.359 2.121 1.00 94.31 86 TRP A C 1
ATOM 659 O O . TRP A 1 86 ? -6.352 3.472 3.177 1.00 94.31 86 TRP A O 1
ATOM 669 N N . LEU A 1 87 ? -4.554 3.963 1.891 1.00 92.19 87 LEU A N 1
ATOM 670 C CA . LEU A 1 87 ? -3.971 4.959 2.775 1.00 92.19 87 LEU A CA 1
ATOM 671 C C . LEU A 1 87 ? -4.589 6.331 2.507 1.00 92.19 87 LEU A C 1
ATOM 673 O O . LEU A 1 87 ? -5.156 6.600 1.449 1.00 92.19 87 LEU A O 1
ATOM 677 N N . ARG A 1 88 ? -4.458 7.222 3.492 1.00 85.81 88 ARG A N 1
ATOM 678 C CA . ARG A 1 88 ? -4.987 8.585 3.400 1.00 85.81 88 ARG A CA 1
ATOM 679 C C . ARG A 1 88 ? -4.353 9.382 2.256 1.00 85.81 88 ARG A C 1
ATOM 681 O O . ARG A 1 88 ? -5.068 10.116 1.573 1.00 85.81 88 ARG A O 1
ATOM 688 N N . THR A 1 89 ? -3.040 9.243 2.082 1.00 86.56 89 THR A N 1
ATOM 689 C CA . THR A 1 89 ? -2.305 9.732 0.913 1.00 86.56 89 THR A CA 1
ATOM 690 C C . THR A 1 89 ? -2.320 8.636 -0.141 1.00 86.56 89 THR A C 1
ATOM 692 O O . THR A 1 89 ? -1.952 7.496 0.147 1.00 86.56 89 THR A O 1
ATOM 695 N N . GLN A 1 90 ? -2.761 8.978 -1.351 1.00 87.38 90 GLN A N 1
ATOM 696 C CA . GLN A 1 90 ? -2.855 8.011 -2.438 1.00 87.38 90 GLN A CA 1
ATOM 697 C C . GLN A 1 90 ? -1.471 7.509 -2.859 1.00 87.38 90 GLN A C 1
ATOM 699 O O . GLN A 1 90 ? -0.476 8.210 -2.687 1.00 87.38 90 GLN A O 1
ATOM 704 N N . PHE A 1 91 ? -1.411 6.330 -3.472 1.00 88.81 91 PHE A N 1
ATOM 705 C CA . PHE A 1 91 ? -0.172 5.684 -3.916 1.00 88.81 91 PHE A CA 1
ATOM 706 C C . PHE A 1 91 ? 0.730 6.625 -4.731 1.00 88.81 91 PHE A C 1
ATOM 708 O O . PHE A 1 91 ? 1.901 6.800 -4.405 1.00 88.81 91 PHE A O 1
ATOM 715 N N . HIS A 1 92 ? 0.173 7.302 -5.739 1.00 85.75 92 HIS A N 1
ATOM 716 C CA . HIS A 1 92 ? 0.908 8.290 -6.537 1.00 85.75 92 HIS A CA 1
ATOM 717 C C . HIS A 1 92 ? 1.246 9.569 -5.762 1.00 85.75 92 HIS A C 1
ATOM 719 O O . HIS A 1 92 ? 2.293 10.166 -5.993 1.00 85.75 92 HIS A O 1
ATOM 725 N N . GLY A 1 93 ? 0.403 9.955 -4.801 1.00 85.62 93 GLY A N 1
ATOM 726 C CA . GLY A 1 93 ? 0.703 11.048 -3.879 1.00 85.62 93 GLY A CA 1
ATOM 727 C C . GLY A 1 93 ? 1.933 10.750 -3.021 1.00 85.62 93 GLY A C 1
ATOM 728 O O . GLY A 1 93 ? 2.781 11.618 -2.873 1.00 85.62 93 GLY A O 1
ATOM 729 N N . LEU A 1 94 ? 2.084 9.511 -2.536 1.00 90.25 94 LEU A N 1
ATOM 730 C CA . LEU A 1 94 ? 3.272 9.077 -1.789 1.00 90.25 94 LEU A CA 1
ATOM 731 C C . LEU A 1 94 ? 4.531 9.083 -2.661 1.00 90.25 94 LEU A C 1
ATOM 733 O O . LEU A 1 94 ? 5.589 9.481 -2.188 1.00 90.25 94 LEU A O 1
ATOM 737 N N . ILE A 1 95 ? 4.422 8.679 -3.931 1.00 88.94 95 ILE A N 1
ATOM 738 C CA . ILE A 1 95 ? 5.538 8.759 -4.886 1.00 88.94 95 ILE A CA 1
ATOM 739 C C . ILE A 1 95 ? 6.018 10.208 -5.027 1.00 88.94 95 ILE A C 1
ATOM 741 O O . ILE A 1 95 ? 7.217 10.470 -4.931 1.00 88.94 95 ILE A O 1
ATOM 745 N N . ALA A 1 96 ? 5.085 11.143 -5.228 1.00 87.25 96 ALA A N 1
ATOM 746 C CA . ALA A 1 96 ? 5.395 12.561 -5.366 1.00 87.25 96 ALA A CA 1
ATOM 747 C C . ALA A 1 96 ? 5.952 13.164 -4.065 1.00 87.25 96 ALA A C 1
ATOM 749 O O . ALA A 1 96 ? 6.960 13.863 -4.100 1.00 87.25 96 ALA A O 1
ATOM 750 N N . GLU A 1 97 ? 5.336 12.861 -2.919 1.00 86.94 97 GLU A N 1
ATOM 751 C CA . GLU A 1 97 ? 5.734 13.375 -1.601 1.00 86.94 97 GLU A CA 1
ATOM 752 C C . GLU A 1 97 ? 7.145 12.925 -1.201 1.00 86.94 97 GLU A C 1
ATOM 754 O O . GLU A 1 97 ? 7.910 13.706 -0.641 1.00 86.94 97 GLU A O 1
ATOM 759 N N . LEU A 1 98 ? 7.511 11.682 -1.525 1.00 88.25 98 LEU A N 1
ATOM 760 C CA . LEU A 1 98 ? 8.837 11.129 -1.240 1.00 88.25 98 LEU A CA 1
ATOM 761 C C . LEU A 1 98 ? 9.881 11.474 -2.313 1.00 88.25 98 LEU A C 1
ATOM 763 O O . LEU A 1 98 ? 11.052 11.145 -2.141 1.00 88.25 98 LEU A O 1
ATOM 767 N N . GLY A 1 99 ? 9.477 12.093 -3.427 1.00 88.56 99 GLY A N 1
ATOM 768 C CA . GLY A 1 99 ? 10.370 12.391 -4.547 1.00 88.56 99 GLY A CA 1
ATOM 769 C C . GLY A 1 99 ? 10.896 11.149 -5.277 1.00 88.56 99 GLY A C 1
ATOM 770 O O . GLY A 1 99 ? 11.908 11.237 -5.964 1.00 88.56 99 GLY A O 1
ATOM 771 N N . ILE A 1 100 ? 10.225 9.998 -5.165 1.00 90.00 100 ILE A N 1
ATOM 772 C CA . ILE A 1 100 ? 10.668 8.708 -5.736 1.00 90.00 100 ILE A CA 1
ATOM 773 C C . ILE A 1 100 ? 10.025 8.395 -7.092 1.00 90.00 100 ILE A C 1
ATOM 775 O O . ILE A 1 100 ? 9.794 7.236 -7.431 1.00 90.00 100 ILE A O 1
ATOM 779 N N . GLY A 1 101 ? 9.669 9.437 -7.842 1.00 86.19 101 GLY A N 1
ATOM 780 C CA . GLY A 1 101 ? 9.064 9.307 -9.164 1.00 86.19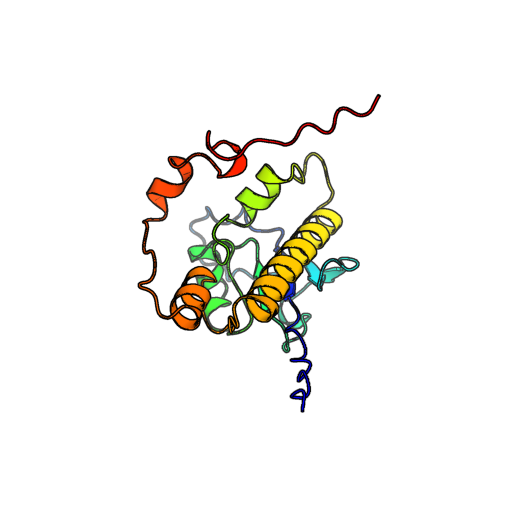 101 GLY A CA 1
ATOM 781 C C . GLY A 1 101 ? 9.966 8.599 -10.183 1.00 86.19 101 GLY A C 1
ATOM 782 O O . GLY A 1 101 ? 11.161 8.426 -9.937 1.00 86.19 101 GLY A O 1
ATOM 783 N N . PRO A 1 102 ? 9.411 8.238 -11.354 1.00 82.19 102 PRO A N 1
ATOM 784 C CA . PRO A 1 102 ? 10.134 7.518 -12.406 1.00 82.19 102 PRO A CA 1
ATOM 785 C C . PRO A 1 102 ? 11.359 8.273 -12.945 1.00 82.19 102 PRO A C 1
ATOM 787 O O . PRO A 1 102 ? 12.272 7.643 -13.466 1.00 82.19 102 PRO A O 1
ATOM 790 N N . ASP A 1 103 ? 11.397 9.599 -12.796 1.00 85.50 103 ASP A N 1
ATOM 791 C CA . ASP A 1 103 ? 12.550 10.422 -13.181 1.00 85.50 103 ASP A CA 1
ATOM 792 C C . ASP A 1 103 ? 13.743 10.264 -12.220 1.00 85.50 103 ASP A C 1
ATOM 794 O O . ASP A 1 103 ? 14.873 10.581 -12.582 1.00 85.50 103 ASP A O 1
ATOM 798 N N . ASN A 1 104 ? 13.500 9.773 -10.998 1.00 86.19 104 ASN A N 1
ATOM 799 C CA . ASN A 1 104 ? 14.496 9.693 -9.929 1.00 86.19 104 ASN A CA 1
ATOM 800 C C . ASN A 1 104 ? 14.871 8.251 -9.574 1.00 86.19 104 ASN A C 1
ATOM 802 O O . ASN A 1 104 ? 16.031 7.991 -9.259 1.00 86.19 104 ASN A O 1
ATOM 806 N N . LEU A 1 105 ? 13.906 7.324 -9.579 1.00 91.12 105 LEU A N 1
ATOM 807 C CA . LEU A 1 105 ? 14.109 5.931 -9.182 1.00 91.12 105 LEU A CA 1
ATOM 808 C C . LEU A 1 105 ? 13.494 4.956 -10.198 1.00 91.12 105 LEU A C 1
ATOM 810 O O . LEU A 1 105 ? 12.400 5.205 -10.715 1.00 91.12 105 LEU A O 1
ATOM 814 N N . PRO A 1 106 ? 14.139 3.800 -10.437 1.00 92.38 106 PRO A N 1
ATOM 815 C CA . PRO A 1 106 ? 13.536 2.743 -11.229 1.00 92.38 106 PRO A CA 1
ATOM 816 C C . PRO A 1 106 ? 12.328 2.114 -10.491 1.00 92.38 106 PRO A C 1
ATOM 818 O O . PRO A 1 106 ? 12.233 2.175 -9.257 1.00 92.38 106 PRO A O 1
ATOM 821 N N . PRO A 1 107 ? 11.367 1.500 -11.215 1.00 91.94 107 PRO A N 1
ATOM 822 C CA . PRO A 1 107 ? 10.112 1.024 -10.622 1.00 91.94 107 PRO A CA 1
ATOM 823 C C . PRO A 1 107 ? 10.255 -0.038 -9.520 1.00 91.94 107 PRO A C 1
ATOM 825 O O . PRO A 1 107 ? 9.400 -0.136 -8.637 1.00 91.94 107 PRO A O 1
ATOM 828 N N . ASP A 1 108 ? 11.318 -0.835 -9.563 1.00 95.00 108 ASP A N 1
ATOM 829 C CA . ASP A 1 108 ? 11.636 -1.878 -8.590 1.00 95.00 108 ASP A CA 1
ATOM 830 C C . ASP A 1 108 ? 12.082 -1.292 -7.240 1.00 95.00 108 ASP A C 1
ATOM 832 O O . ASP A 1 108 ? 11.641 -1.740 -6.174 1.00 95.00 108 ASP A O 1
ATOM 836 N N . GLU A 1 109 ? 12.883 -0.231 -7.261 1.00 95.75 109 GLU A N 1
ATOM 837 C CA . GLU A 1 109 ? 13.239 0.506 -6.051 1.00 95.75 109 GLU A CA 1
ATOM 838 C C . GLU A 1 109 ? 12.039 1.286 -5.504 1.00 95.75 109 GLU A C 1
ATOM 840 O O . GLU A 1 109 ? 11.742 1.208 -4.309 1.00 95.75 109 GLU A O 1
ATOM 845 N N . MET A 1 110 ? 11.275 1.950 -6.378 1.00 94.94 110 MET A N 1
ATOM 846 C CA . MET A 1 110 ? 10.072 2.693 -5.992 1.00 94.94 110 MET A CA 1
ATOM 847 C C . MET A 1 110 ? 9.056 1.800 -5.261 1.00 94.94 110 MET A C 1
ATOM 849 O O . MET A 1 110 ? 8.584 2.153 -4.175 1.00 94.94 110 MET A O 1
ATOM 853 N N . VAL A 1 111 ? 8.735 0.616 -5.803 1.00 96.19 111 VAL A N 1
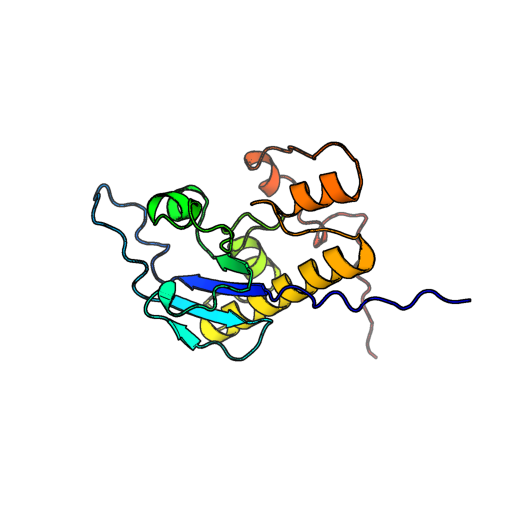ATOM 854 C CA . VAL A 1 111 ? 7.793 -0.303 -5.140 1.00 96.19 111 VAL A CA 1
ATOM 855 C C . VAL A 1 111 ? 8.344 -0.829 -3.812 1.00 96.19 111 VAL A C 1
ATOM 857 O O . VAL A 1 111 ? 7.575 -1.054 -2.877 1.00 96.19 111 VAL A O 1
ATOM 860 N N . SER A 1 112 ? 9.667 -0.981 -3.693 1.00 97.56 112 SER A N 1
ATOM 861 C CA . SER A 1 112 ? 10.313 -1.387 -2.441 1.00 97.56 112 SER A CA 1
ATOM 862 C C . SER A 1 112 ? 10.151 -0.318 -1.363 1.00 97.56 112 SER A C 1
ATOM 864 O O . SER A 1 112 ? 9.722 -0.625 -0.249 1.00 97.56 112 SER A O 1
ATOM 866 N N . VAL A 1 113 ? 10.378 0.955 -1.693 1.00 96.75 113 VAL A N 1
ATOM 867 C CA . VAL A 1 113 ? 10.147 2.062 -0.753 1.00 96.75 113 VAL A CA 1
ATOM 868 C C . VAL A 1 113 ? 8.683 2.097 -0.304 1.00 96.75 113 VAL A C 1
ATOM 870 O O . VAL A 1 113 ? 8.399 2.178 0.892 1.00 96.75 113 VAL A O 1
ATOM 873 N N . LEU A 1 114 ? 7.735 1.954 -1.230 1.00 96.56 114 LEU A N 1
ATOM 874 C CA . LEU A 1 114 ? 6.307 1.992 -0.903 1.00 96.56 114 LEU A CA 1
ATOM 875 C C . LEU A 1 114 ? 5.851 0.795 -0.063 1.00 96.56 114 LEU A C 1
ATOM 877 O O . LEU A 1 114 ? 5.069 0.972 0.874 1.00 96.56 114 LEU A O 1
ATOM 881 N N . ALA A 1 115 ? 6.377 -0.403 -0.328 1.00 97.69 115 ALA A N 1
ATOM 882 C CA . ALA A 1 115 ? 6.152 -1.571 0.521 1.00 97.69 115 ALA A CA 1
ATOM 883 C C . ALA A 1 115 ? 6.684 -1.333 1.944 1.00 97.69 115 ALA A C 1
ATOM 885 O O . ALA A 1 115 ? 6.025 -1.689 2.923 1.00 97.69 115 ALA A O 1
ATOM 886 N N . GLN A 1 116 ? 7.846 -0.684 2.077 1.00 97.56 116 GLN A N 1
ATOM 887 C CA . GLN A 1 116 ? 8.413 -0.339 3.378 1.00 97.56 116 GLN A CA 1
ATOM 888 C C . GLN A 1 116 ? 7.540 0.667 4.136 1.00 97.56 116 GLN A C 1
ATOM 890 O O . GLN A 1 116 ? 7.278 0.482 5.327 1.00 97.56 116 GLN A O 1
ATOM 895 N N . VAL A 1 117 ? 7.076 1.720 3.458 1.00 96.62 117 VAL A N 1
ATOM 896 C CA . VAL A 1 117 ? 6.186 2.731 4.043 1.00 96.62 117 VAL A CA 1
ATOM 897 C C . VAL A 1 117 ? 4.890 2.079 4.516 1.00 96.62 117 VAL A C 1
ATOM 899 O O . VAL A 1 117 ? 4.527 2.228 5.683 1.00 96.62 117 VAL A O 1
ATOM 902 N N . ALA A 1 118 ? 4.237 1.287 3.662 1.00 96.56 118 ALA A N 1
ATOM 903 C CA . ALA A 1 118 ? 3.000 0.595 4.010 1.00 96.56 118 ALA A CA 1
ATOM 904 C C . ALA A 1 118 ? 3.187 -0.360 5.204 1.00 96.56 118 ALA A C 1
ATOM 906 O O . ALA A 1 118 ? 2.377 -0.353 6.134 1.00 96.56 118 ALA A O 1
ATOM 907 N N . GLN A 1 119 ? 4.286 -1.123 5.240 1.00 97.06 119 GLN A N 1
ATOM 908 C CA . GLN A 1 119 ? 4.613 -2.002 6.366 1.00 97.06 119 GLN A CA 1
ATOM 909 C C . GLN A 1 119 ? 4.840 -1.230 7.670 1.00 97.06 119 GLN A C 1
ATOM 911 O O . GLN A 1 119 ? 4.401 -1.675 8.729 1.00 97.06 119 GLN A O 1
ATOM 916 N N . ARG A 1 120 ? 5.528 -0.083 7.629 1.00 96.06 120 ARG A N 1
ATOM 917 C CA . ARG A 1 120 ? 5.786 0.731 8.828 1.00 96.06 120 ARG A CA 1
ATOM 918 C C . ARG A 1 120 ? 4.509 1.371 9.359 1.00 96.06 120 ARG A C 1
ATOM 920 O O . ARG A 1 120 ? 4.268 1.309 10.561 1.00 96.06 1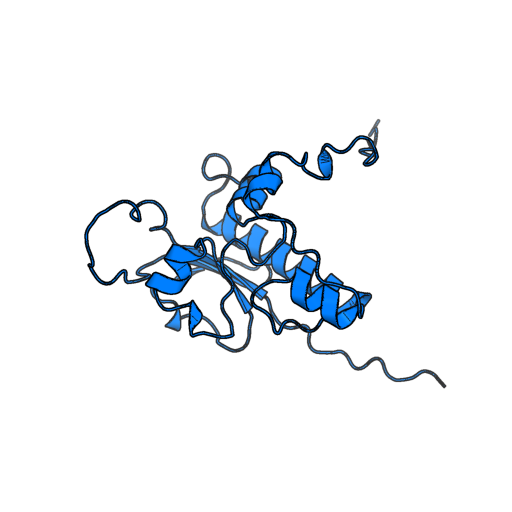20 ARG A O 1
ATOM 927 N N . VAL A 1 121 ? 3.686 1.936 8.475 1.00 95.44 121 VAL A N 1
ATOM 928 C CA . VAL A 1 121 ? 2.395 2.539 8.840 1.00 95.44 121 VAL A CA 1
ATOM 929 C C . VAL A 1 121 ? 1.494 1.505 9.509 1.00 95.44 121 VAL A C 1
ATOM 931 O O . VAL A 1 121 ? 0.954 1.757 10.582 1.00 95.44 121 VAL A O 1
ATOM 934 N N . THR A 1 122 ? 1.373 0.322 8.914 1.00 94.81 122 THR A N 1
ATOM 935 C CA . THR A 1 122 ? 0.509 -0.750 9.429 1.00 94.81 122 THR A CA 1
ATOM 936 C C . THR A 1 122 ? 1.043 -1.356 10.717 1.00 94.81 122 THR A C 1
ATOM 938 O O . THR A 1 122 ? 0.273 -1.534 11.655 1.00 94.81 122 THR A O 1
ATOM 941 N N . LYS A 1 123 ? 2.359 -1.570 10.822 1.00 95.25 123 LYS A N 1
ATOM 942 C CA . LYS A 1 123 ? 2.995 -1.993 12.073 1.00 95.25 123 LYS A CA 1
ATOM 943 C C . LYS A 1 123 ? 2.686 -1.014 13.208 1.00 95.25 123 LYS A C 1
ATOM 945 O O . LYS A 1 123 ? 2.247 -1.436 14.270 1.00 95.25 123 LYS A O 1
ATOM 950 N N . GLN A 1 124 ? 2.847 0.291 12.972 1.00 94.88 124 GLN A N 1
ATOM 951 C CA . GLN A 1 124 ? 2.506 1.306 13.973 1.00 94.88 124 GLN A CA 1
ATOM 952 C C . GLN A 1 124 ? 1.006 1.328 14.294 1.00 94.88 124 GLN A C 1
ATOM 954 O O . GLN A 1 124 ? 0.644 1.431 15.463 1.00 94.88 124 GLN A O 1
ATOM 959 N N . ALA A 1 125 ? 0.133 1.188 13.293 1.00 94.19 125 ALA A N 1
ATOM 960 C CA . ALA A 1 125 ? -1.313 1.103 13.499 1.00 94.19 125 ALA A CA 1
ATOM 961 C C . ALA A 1 125 ? -1.691 -0.080 14.413 1.00 94.19 125 ALA A C 1
ATOM 963 O O . ALA A 1 125 ? -2.449 0.087 15.367 1.00 94.19 125 ALA A O 1
ATOM 964 N N . GLN A 1 126 ? -1.115 -1.257 14.167 1.00 94.12 126 GLN A N 1
ATOM 965 C CA . GLN A 1 126 ? -1.372 -2.468 14.945 1.00 94.12 126 GLN A CA 1
ATOM 966 C C . GLN A 1 126 ? -0.793 -2.370 16.361 1.00 94.12 126 GLN A C 1
ATOM 968 O O . GLN A 1 126 ? -1.520 -2.525 17.338 1.00 94.12 126 GLN A O 1
ATOM 973 N N . GLU A 1 127 ? 0.505 -2.081 16.483 1.00 92.94 127 GLU A N 1
ATOM 974 C CA . GLU A 1 127 ? 1.220 -2.123 17.765 1.00 92.94 127 GLU A CA 1
ATOM 975 C C . GLU A 1 127 ? 0.797 -1.005 18.719 1.00 92.94 127 GLU A C 1
ATOM 977 O O . GLU A 1 127 ? 0.734 -1.220 19.928 1.00 92.94 127 GLU A O 1
ATOM 982 N N . ARG A 1 128 ? 0.522 0.196 18.195 1.00 93.06 128 ARG A N 1
ATOM 983 C CA . ARG A 1 128 ? 0.258 1.377 19.028 1.00 93.06 128 ARG A CA 1
ATOM 984 C C . ARG A 1 128 ? -1.220 1.687 19.204 1.00 93.06 128 ARG A C 1
ATOM 986 O O . ARG A 1 128 ? -1.592 2.244 20.233 1.00 93.06 128 ARG A O 1
ATOM 993 N N . TYR A 1 129 ? -2.042 1.361 18.211 1.00 92.94 129 TYR A N 1
ATOM 994 C CA . TYR A 1 129 ? -3.459 1.728 18.197 1.00 92.94 129 TYR A CA 1
ATOM 995 C C . TYR A 1 129 ? -4.395 0.515 18.202 1.00 92.94 129 TYR A C 1
ATOM 997 O O . TYR A 1 129 ? -5.607 0.702 18.199 1.00 92.94 129 TYR A O 1
ATOM 1005 N N . GLY A 1 130 ? -3.867 -0.716 18.212 1.00 93.19 130 GLY A N 1
ATOM 1006 C CA . GLY A 1 130 ? -4.684 -1.933 18.229 1.00 93.19 130 GLY A CA 1
ATOM 1007 C C . GLY A 1 130 ? -5.513 -2.134 16.958 1.00 93.19 130 GLY A C 1
ATOM 1008 O O . GLY A 1 130 ? -6.520 -2.834 16.986 1.00 93.19 130 GLY A O 1
ATOM 1009 N N . VAL A 1 131 ? -5.118 -1.500 15.850 1.00 94.62 131 VAL A N 1
ATOM 1010 C CA . VAL A 1 131 ? -5.865 -1.538 14.588 1.00 94.62 131 VAL A CA 1
ATOM 1011 C C . VAL A 1 131 ? -5.819 -2.937 13.980 1.00 94.62 131 VAL A C 1
ATOM 1013 O O . VAL A 1 131 ? -4.749 -3.524 13.842 1.00 94.62 131 VAL A O 1
ATOM 1016 N N . VAL A 1 132 ? -6.970 -3.451 13.546 1.00 93.75 132 VAL A N 1
ATOM 1017 C CA . VAL A 1 132 ? -7.079 -4.699 12.776 1.00 93.75 132 VAL A CA 1
ATOM 1018 C C . VAL A 1 132 ? -7.360 -4.350 11.318 1.00 93.75 132 VAL A C 1
ATOM 1020 O O . VAL A 1 132 ? -8.265 -3.582 11.031 1.00 93.75 132 VAL A O 1
ATOM 1023 N N . LEU A 1 133 ? -6.573 -4.896 10.388 1.00 92.62 133 LEU A N 1
ATOM 1024 C CA . LEU A 1 133 ? -6.624 -4.531 8.967 1.00 92.62 133 LEU A CA 1
ATOM 1025 C C . LEU A 1 133 ? -7.690 -5.339 8.214 1.00 92.62 133 LEU A C 1
ATOM 1027 O O . LEU A 1 133 ? -7.364 -6.247 7.448 1.00 92.62 133 LEU A O 1
ATOM 1031 N N . SER A 1 134 ? -8.964 -5.031 8.434 1.00 91.56 134 SER A N 1
ATOM 1032 C CA . SER A 1 134 ? -10.094 -5.758 7.839 1.00 91.56 134 SER A CA 1
ATOM 1033 C C . SER A 1 134 ? -10.747 -5.002 6.680 1.00 91.56 134 SER A C 1
ATOM 1035 O O . SER A 1 134 ? -11.320 -5.631 5.788 1.00 91.56 134 SER A O 1
ATOM 1037 N N . HIS A 1 135 ? -10.615 -3.675 6.625 1.00 91.88 135 HIS A N 1
ATOM 1038 C CA . HIS A 1 135 ? -11.343 -2.852 5.667 1.00 91.88 135 HIS A CA 1
ATOM 1039 C C . HIS A 1 135 ? -10.533 -2.446 4.429 1.00 91.88 135 HIS A C 1
ATOM 1041 O O . HIS A 1 135 ? -9.298 -2.406 4.435 1.00 91.88 135 HIS A O 1
ATOM 1047 N N . PRO A 1 136 ? -11.229 -2.052 3.341 1.00 90.81 136 PRO A N 1
ATOM 1048 C CA . PRO A 1 136 ? -10.596 -1.487 2.148 1.00 90.81 136 PRO A CA 1
ATOM 1049 C C . PRO A 1 136 ? -9.888 -0.142 2.368 1.00 90.81 136 PRO A C 1
ATOM 1051 O O . PRO A 1 136 ? -9.137 0.290 1.496 1.00 90.81 136 PRO A O 1
ATOM 1054 N N . LYS A 1 137 ? -10.141 0.545 3.491 1.00 91.56 137 LYS A N 1
ATOM 1055 C CA . LYS A 1 137 ? -9.582 1.861 3.838 1.00 91.56 137 LYS A CA 1
ATOM 1056 C C . LYS A 1 137 ? -9.036 1.831 5.260 1.00 91.56 137 LYS A C 1
ATOM 1058 O O . LYS A 1 137 ? -9.781 1.520 6.184 1.00 91.56 137 LYS A O 1
ATOM 1063 N N . LEU A 1 138 ? -7.785 2.247 5.442 1.00 93.19 138 LEU A N 1
ATOM 1064 C CA . LEU A 1 138 ? -7.138 2.220 6.754 1.00 93.19 138 LEU A CA 1
ATOM 1065 C C . LEU A 1 138 ? -7.820 3.165 7.759 1.00 93.19 138 LEU A C 1
ATOM 1067 O O . LEU A 1 138 ? -7.887 2.866 8.945 1.00 93.19 138 LEU A O 1
ATOM 1071 N N . ASN A 1 139 ? -8.374 4.295 7.305 1.00 91.81 139 ASN A N 1
ATOM 1072 C CA . ASN A 1 139 ? -9.097 5.210 8.197 1.00 91.81 139 ASN A CA 1
ATOM 1073 C C . ASN A 1 139 ? -10.364 4.583 8.804 1.00 91.81 139 ASN A C 1
ATOM 1075 O O . ASN A 1 139 ? -10.791 5.010 9.874 1.00 91.81 139 ASN A O 1
ATOM 1079 N N . HIS A 1 140 ? -10.954 3.589 8.135 1.00 92.31 140 HIS A N 1
ATOM 1080 C CA . HIS A 1 140 ? -12.083 2.837 8.661 1.00 92.31 140 HIS A CA 1
ATOM 1081 C C . HIS A 1 140 ? -11.615 1.922 9.794 1.00 92.31 140 HIS A C 1
ATOM 1083 O O . HIS A 1 140 ? -12.166 1.996 10.890 1.00 92.31 140 HIS A O 1
ATOM 1089 N N . ASP A 1 141 ? -10.523 1.185 9.577 1.00 94.50 141 ASP A N 1
ATOM 1090 C CA . ASP A 1 141 ? -9.918 0.337 10.609 1.00 94.50 141 ASP A CA 1
ATOM 1091 C C . ASP A 1 141 ? -9.526 1.156 11.858 1.00 94.50 141 ASP A C 1
ATOM 1093 O O . ASP A 1 141 ? -9.750 0.735 12.991 1.00 94.50 141 ASP A O 1
ATOM 1097 N N . PHE A 1 142 ? -9.007 2.377 11.672 1.00 94.44 142 PHE A N 1
ATOM 1098 C CA . PHE A 1 142 ? -8.752 3.304 12.783 1.00 94.44 142 PHE A CA 1
ATOM 1099 C C . PHE A 1 142 ? -10.026 3.748 13.503 1.00 94.44 142 PHE A C 1
ATOM 1101 O O . PHE A 1 142 ? -10.028 3.827 14.729 1.00 94.44 142 PHE A O 1
ATOM 1108 N N . SER A 1 143 ? -11.094 4.072 12.768 1.00 93.38 143 SER A N 1
ATOM 1109 C CA . SER A 1 143 ? -12.348 4.505 13.392 1.00 93.38 143 SER A CA 1
ATOM 1110 C C . SER A 1 143 ? -12.966 3.411 14.265 1.00 93.38 143 SER A C 1
ATOM 1112 O O . SER A 1 143 ? -13.449 3.714 15.353 1.00 93.38 143 SER A O 1
ATOM 1114 N N . GLU A 1 144 ? -12.865 2.147 13.843 1.00 94.31 144 GLU A N 1
ATOM 1115 C CA . GLU A 1 144 ? -13.308 1.004 14.645 1.00 94.31 144 GLU A CA 1
ATOM 1116 C C . GLU A 1 144 ? -12.438 0.803 15.887 1.00 94.31 144 GLU A C 1
ATOM 1118 O O . GLU A 1 144 ? -12.966 0.729 16.996 1.00 94.31 144 GLU A O 1
ATOM 1123 N N . ALA A 1 145 ? -11.111 0.770 15.724 1.00 94.12 145 ALA A N 1
ATOM 1124 C CA . ALA A 1 145 ? -10.183 0.537 16.832 1.00 94.12 145 ALA A CA 1
ATOM 1125 C C . ALA A 1 145 ? -10.270 1.622 17.917 1.00 94.12 145 ALA A C 1
ATOM 1127 O O . ALA A 1 145 ? -10.169 1.331 19.107 1.00 94.12 145 ALA A O 1
ATOM 1128 N N . LEU A 1 146 ? -10.484 2.876 17.510 1.00 93.69 146 LEU A N 1
ATOM 1129 C CA . LEU A 1 146 ? -10.604 4.016 18.419 1.00 93.69 146 LEU A CA 1
ATOM 1130 C C . LEU A 1 146 ? -12.040 4.269 18.899 1.00 93.69 146 LEU A C 1
ATOM 1132 O O . LEU A 1 146 ? -12.238 5.151 19.730 1.00 93.69 146 LEU A O 1
ATOM 1136 N N . GLN A 1 147 ? -13.031 3.531 18.387 1.00 93.94 147 GLN A N 1
ATOM 1137 C CA . GLN A 1 147 ? -14.457 3.722 18.683 1.00 93.94 147 GLN A CA 1
ATOM 1138 C C . GLN A 1 147 ? -14.946 5.158 18.418 1.00 93.94 147 GLN A C 1
ATOM 1140 O O . GLN A 1 147 ? -15.725 5.727 19.185 1.00 93.94 147 GLN A O 1
ATOM 1145 N N . VAL A 1 148 ? -14.489 5.758 17.316 1.00 90.94 148 VAL A N 1
ATOM 1146 C CA . VAL A 1 148 ? -14.844 7.129 16.916 1.00 90.94 148 VAL A CA 1
ATOM 1147 C C . VAL A 1 148 ? -15.589 7.146 15.583 1.00 90.94 148 VAL A C 1
ATOM 1149 O O . VAL A 1 148 ? -15.407 6.246 14.762 1.00 90.94 148 VAL A O 1
ATOM 1152 N N . PRO A 1 149 ? -16.397 8.185 15.302 1.00 87.62 149 PRO A N 1
ATOM 1153 C CA . PRO A 1 149 ? -17.009 8.343 13.992 1.00 87.62 149 PRO A CA 1
ATOM 1154 C C . PRO A 1 149 ? -15.962 8.387 12.878 1.00 87.62 149 PRO A C 1
ATOM 1156 O O . PRO A 1 149 ? -14.942 9.078 12.971 1.00 87.62 149 PRO A O 1
ATOM 1159 N N . ARG A 1 150 ? -16.238 7.682 11.780 1.00 82.00 150 ARG A N 1
ATOM 1160 C CA . ARG A 1 150 ? -15.371 7.705 10.603 1.00 82.00 150 ARG A CA 1
ATOM 1161 C C . ARG A 1 150 ? -15.398 9.090 9.964 1.00 82.00 150 ARG A C 1
ATOM 1163 O O . ARG A 1 150 ? -16.448 9.568 9.538 1.00 82.00 150 ARG A O 1
ATOM 1170 N N . CYS A 1 151 ? -14.223 9.693 9.803 1.00 72.00 151 CYS A N 1
ATOM 1171 C CA . CYS A 1 151 ? -14.078 10.881 8.973 1.00 72.00 151 CYS A CA 1
ATOM 1172 C C . CYS A 1 151 ? -14.352 10.511 7.505 1.00 72.00 151 CYS A C 1
ATOM 1174 O O . CYS A 1 151 ? -13.544 9.843 6.856 1.00 72.00 151 CYS A O 1
ATOM 1176 N N . ALA A 1 152 ? -15.514 10.924 6.997 1.00 69.19 152 ALA A N 1
ATOM 1177 C CA . ALA A 1 152 ? -15.961 10.708 5.623 1.00 69.19 152 ALA A CA 1
ATOM 1178 C C . ALA A 1 152 ? -15.745 11.967 4.769 1.00 69.19 152 ALA A C 1
ATOM 1180 O O . ALA A 1 152 ? -16.636 12.397 4.043 1.00 69.19 152 ALA A O 1
ATOM 1181 N N . PHE A 1 153 ? -14.575 12.593 4.902 1.00 68.31 153 PHE A N 1
ATOM 1182 C CA . PHE A 1 153 ? -14.255 13.775 4.111 1.00 68.31 153 PHE A CA 1
ATOM 1183 C C . PHE A 1 153 ? -14.179 13.395 2.622 1.00 68.31 153 PHE A C 1
ATOM 1185 O O . PHE A 1 153 ? -13.445 12.458 2.296 1.00 68.31 153 PHE A O 1
ATOM 1192 N N . PRO A 1 154 ? -14.928 14.061 1.728 1.00 69.44 154 PRO A N 1
ATOM 1193 C CA . PRO A 1 154 ? -14.957 13.684 0.320 1.00 69.44 154 PRO A CA 1
ATOM 1194 C C . PRO A 1 154 ? -13.583 13.803 -0.346 1.00 69.44 154 PRO A C 1
ATOM 1196 O O . PRO A 1 154 ? -12.840 14.759 -0.110 1.00 69.44 154 PRO A O 1
ATOM 1199 N N . ASN A 1 155 ? -13.262 12.835 -1.211 1.00 65.69 155 ASN A N 1
ATOM 1200 C CA . ASN A 1 155 ? -11.956 12.748 -1.869 1.00 65.69 155 ASN A CA 1
ATOM 1201 C C . ASN A 1 155 ? -11.612 14.005 -2.692 1.00 65.69 155 ASN A C 1
ATOM 1203 O O . ASN A 1 155 ? -10.446 14.387 -2.763 1.00 65.69 155 ASN A O 1
ATOM 1207 N N . GLU A 1 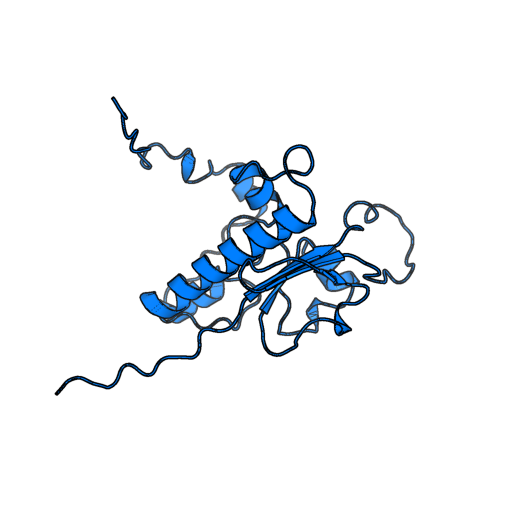156 ? -12.620 14.654 -3.281 1.00 68.81 156 GLU A N 1
ATOM 1208 C CA . GLU A 1 156 ? -12.501 15.856 -4.124 1.00 68.81 156 GLU A CA 1
ATOM 1209 C C . GLU A 1 156 ? -11.887 17.066 -3.411 1.00 68.81 156 GLU A C 1
ATOM 1211 O O . GLU A 1 156 ? -11.271 17.915 -4.047 1.00 68.81 156 GLU A O 1
ATOM 1216 N N . PHE A 1 157 ? -11.997 17.124 -2.085 1.00 67.00 157 PHE A N 1
ATOM 1217 C CA . PHE A 1 157 ? -11.472 18.231 -1.294 1.00 67.00 157 PHE A CA 1
ATOM 1218 C C . PHE A 1 157 ? -10.051 17.971 -0.776 1.00 67.00 157 PHE A C 1
ATOM 1220 O O . PHE A 1 157 ? -9.406 18.878 -0.254 1.00 67.00 157 PHE A O 1
ATOM 1227 N N . TYR A 1 158 ? -9.528 16.750 -0.912 1.00 63.53 158 TYR A N 1
ATOM 1228 C CA . TYR A 1 158 ? -8.180 16.419 -0.450 1.00 63.53 158 TYR A CA 1
ATOM 1229 C C . TYR A 1 158 ? -7.033 17.145 -1.166 1.00 63.53 158 TYR A C 1
ATOM 1231 O O . TYR A 1 158 ? -6.071 17.453 -0.469 1.00 63.53 158 TYR A O 1
ATOM 1239 N N . PRO A 1 159 ? -7.102 17.479 -2.470 1.00 59.97 159 PRO A N 1
ATOM 1240 C CA . PRO A 1 159 ? -6.090 18.316 -3.123 1.00 59.97 159 PRO A CA 1
ATOM 1241 C C . PRO A 1 159 ? -6.054 19.758 -2.598 1.00 59.97 159 PRO A C 1
ATOM 1243 O O . PRO A 1 159 ? -5.059 20.452 -2.769 1.00 59.97 159 PRO A O 1
ATOM 1246 N N . VAL A 1 160 ? -7.153 20.216 -1.989 1.00 64.50 160 VAL A N 1
ATOM 1247 C CA . VAL A 1 160 ? -7.321 21.589 -1.487 1.00 64.50 160 VAL A CA 1
ATOM 1248 C C . VAL A 1 160 ? -6.843 21.719 -0.039 1.00 64.50 160 VAL A C 1
ATOM 1250 O O . VAL A 1 160 ? -6.543 22.817 0.425 1.00 64.50 160 VAL A O 1
ATOM 1253 N N . ILE A 1 161 ? -6.755 20.599 0.684 1.00 58.16 161 ILE A N 1
ATOM 1254 C CA . ILE A 1 161 ? -6.120 20.562 1.997 1.00 58.16 161 ILE A CA 1
ATOM 1255 C C . ILE A 1 161 ? -4.608 20.502 1.763 1.00 58.16 161 ILE A C 1
ATOM 1257 O O . ILE A 1 161 ? -4.142 19.523 1.175 1.00 58.16 161 ILE A O 1
ATOM 1261 N N . PRO A 1 162 ? -3.828 21.494 2.229 1.00 54.00 162 PRO A N 1
ATOM 1262 C CA . PRO A 1 162 ? -2.379 21.423 2.127 1.00 54.00 162 PRO A CA 1
ATOM 1263 C C . PRO A 1 162 ? -1.896 20.115 2.776 1.00 54.00 162 PRO A C 1
ATOM 1265 O O . PRO A 1 162 ? -2.380 19.771 3.864 1.00 54.00 162 PRO A O 1
ATOM 1268 N N . PRO A 1 163 ? -0.974 19.366 2.137 1.00 55.06 163 PRO A N 1
ATOM 1269 C CA . PRO A 1 163 ? -0.342 18.204 2.749 1.00 55.06 163 PRO A CA 1
ATOM 1270 C C . PRO A 1 163 ? 0.082 18.548 4.176 1.00 55.06 163 PRO A C 1
ATOM 1272 O O . PRO A 1 163 ? 0.506 19.674 4.427 1.00 55.06 163 PRO A O 1
ATOM 1275 N N . ILE A 1 164 ? -0.012 17.609 5.122 1.00 55.66 164 ILE A N 1
ATOM 1276 C CA . ILE A 1 164 ? 0.291 17.898 6.537 1.00 55.66 164 ILE A CA 1
ATOM 1277 C C . ILE A 1 164 ? 1.687 18.529 6.697 1.00 55.66 164 ILE A C 1
ATOM 1279 O O . ILE A 1 164 ? 1.876 19.403 7.536 1.00 55.66 164 ILE A O 1
ATOM 1283 N N . ALA A 1 165 ? 2.627 18.154 5.821 1.00 51.09 165 ALA A N 1
ATOM 1284 C CA . ALA A 1 165 ? 3.977 18.703 5.726 1.00 51.09 165 ALA A CA 1
ATOM 1285 C C . ALA A 1 165 ? 4.039 20.215 5.416 1.00 51.09 165 ALA A C 1
ATOM 1287 O O . ALA A 1 165 ? 5.044 20.855 5.702 1.00 51.09 165 ALA A O 1
ATOM 1288 N N . GLN A 1 166 ? 2.981 20.789 4.844 1.00 48.94 166 GLN A N 1
ATOM 1289 C CA . GLN A 1 166 ? 2.839 22.211 4.515 1.00 48.94 166 GLN A CA 1
ATOM 1290 C C . GLN A 1 166 ? 1.934 22.960 5.509 1.00 48.94 166 GLN A C 1
ATOM 1292 O O . GLN A 1 166 ? 1.710 24.161 5.360 1.00 48.94 166 GLN A O 1
ATOM 1297 N N . HIS A 1 167 ? 1.384 22.277 6.518 1.00 52.97 167 HIS A N 1
ATOM 1298 C CA . HIS A 1 167 ? 0.515 22.916 7.499 1.00 52.97 167 HIS A CA 1
ATOM 1299 C C . HIS A 1 167 ? 1.342 23.788 8.468 1.00 52.97 167 HIS A C 1
ATOM 1301 O O . HIS A 1 167 ? 2.320 23.291 9.027 1.00 52.97 167 HIS A O 1
ATOM 1307 N N . PRO A 1 168 ? 0.936 25.039 8.779 1.00 58.06 168 PRO A N 1
ATOM 1308 C CA . PRO A 1 168 ? 1.714 25.960 9.626 1.00 58.06 168 PRO A CA 1
ATOM 1309 C C . PRO A 1 168 ? 2.058 25.428 11.028 1.00 58.06 168 PRO A C 1
ATOM 1311 O O . PRO A 1 168 ? 3.018 25.874 11.654 1.00 58.06 168 PRO A O 1
ATOM 1314 N N . ALA A 1 169 ? 1.263 24.482 11.539 1.00 56.94 169 ALA A N 1
ATOM 1315 C CA . ALA A 1 169 ? 1.496 23.836 12.834 1.00 56.94 169 ALA A CA 1
ATOM 1316 C C . ALA A 1 169 ? 2.578 22.738 12.803 1.00 56.94 169 ALA A C 1
ATOM 1318 O O . ALA A 1 169 ? 3.055 22.327 13.860 1.00 56.94 169 ALA A O 1
ATOM 1319 N N . VAL A 1 170 ? 2.974 22.256 11.621 1.00 49.38 170 VAL A N 1
ATOM 1320 C CA . VAL A 1 170 ? 4.052 21.275 11.463 1.00 49.38 170 VAL A CA 1
ATOM 1321 C C . VAL A 1 170 ? 5.356 22.044 11.279 1.00 49.38 170 VAL A C 1
ATOM 1323 O O . VAL A 1 170 ? 5.713 22.468 10.184 1.00 49.38 170 VAL A O 1
ATOM 1326 N N . ARG A 1 171 ? 6.074 22.270 12.384 1.00 50.53 171 ARG A N 1
ATOM 1327 C CA . ARG A 1 171 ? 7.426 22.835 12.333 1.00 50.53 171 ARG A CA 1
ATOM 1328 C C . ARG A 1 171 ? 8.400 21.758 11.868 1.00 50.53 171 ARG A C 1
ATOM 1330 O O . ARG A 1 171 ? 8.638 20.789 12.586 1.00 50.53 171 ARG A O 1
ATOM 1337 N N . VAL A 1 172 ? 8.985 21.951 10.689 1.00 53.75 172 VAL A N 1
ATOM 1338 C CA . VAL A 1 172 ? 10.167 21.201 10.255 1.00 53.75 172 VAL A CA 1
ATOM 1339 C C . VAL A 1 172 ? 11.292 21.518 11.241 1.00 53.75 172 VAL A C 1
ATOM 1341 O O . VAL A 1 172 ? 11.702 22.671 11.379 1.00 53.75 172 VAL A O 1
ATOM 1344 N N . VAL A 1 173 ? 11.765 20.512 11.976 1.00 57.38 173 VAL A N 1
ATOM 1345 C CA . VAL A 1 173 ? 12.975 20.656 12.790 1.00 57.38 173 VAL A CA 1
ATOM 1346 C C . VAL A 1 173 ? 14.148 20.670 11.819 1.00 57.38 173 VAL A C 1
ATOM 1348 O O . VAL A 1 173 ? 14.547 19.628 11.307 1.00 57.38 173 VAL A O 1
ATOM 1351 N N . HIS A 1 174 ? 14.683 21.853 11.531 1.00 49.66 174 HIS A N 1
ATOM 1352 C CA . HIS A 1 174 ? 15.974 21.963 10.868 1.00 49.66 174 HIS A CA 1
ATOM 1353 C C . HIS A 1 174 ? 17.049 21.544 11.870 1.00 49.66 174 HIS A C 1
ATOM 1355 O O . HIS A 1 174 ? 17.390 22.298 12.782 1.00 49.66 174 HIS A O 1
ATOM 1361 N N . THR A 1 175 ? 17.575 20.330 11.733 1.00 45.66 175 THR A N 1
ATOM 1362 C CA . THR A 1 175 ? 18.839 19.976 12.376 1.00 45.66 175 THR A CA 1
ATOM 1363 C C . THR A 1 175 ? 19.935 20.728 11.626 1.00 45.66 175 THR A C 1
ATOM 1365 O O . THR A 1 175 ? 20.364 20.311 10.553 1.00 45.66 175 THR A O 1
ATOM 1368 N N . ASN A 1 176 ? 20.343 21.883 12.155 1.00 42.81 176 ASN A N 1
ATOM 1369 C CA . ASN A 1 176 ? 21.564 22.547 11.714 1.00 42.81 176 ASN A CA 1
ATOM 1370 C C . ASN A 1 176 ? 22.739 21.642 12.095 1.00 42.81 176 ASN A C 1
ATOM 1372 O O . ASN A 1 176 ? 23.162 21.628 13.250 1.00 42.81 176 ASN A O 1
ATOM 1376 N N . ASN A 1 177 ? 23.237 20.864 11.138 1.00 44.22 177 ASN A N 1
ATOM 1377 C CA . ASN A 1 177 ? 24.550 20.254 11.269 1.00 44.22 177 ASN A CA 1
ATOM 1378 C C . ASN A 1 177 ? 25.586 21.344 10.971 1.00 44.22 177 ASN A C 1
ATOM 1380 O O . ASN A 1 177 ? 25.569 21.925 9.884 1.00 44.22 177 ASN A O 1
ATOM 1384 N N . TYR A 1 178 ? 26.402 21.646 11.983 1.00 45.75 178 TYR A N 1
ATOM 1385 C CA . TYR A 1 178 ? 27.639 22.418 11.863 1.00 45.75 178 TYR A CA 1
ATOM 1386 C C . TYR A 1 178 ? 28.656 21.691 10.982 1.00 45.75 178 TYR A C 1
ATOM 1388 O O . TYR A 1 178 ? 28.674 20.437 11.028 1.00 45.75 178 TYR A O 1
#

pLDDT: mean 80.01, std 19.09, range [36.41, 98.0]

Sequence (178 aa):
MSAPATSLSSLRVGAVFFDGTNNVTGRDRSIMSLETGWASISGGKARRISSVHDLPSDMIWYTNLDYAQFIRVGLGRHANFRNAEWLRTQFHGLIAELGIGPDNLPPDEMVSVLAQVAQRVTKQAQERYGVVLSHPKLNHDFSEALQVPRCAFPNEFYPVIPPIAQHPAVRVVHTNNY

Secondary structure (DSSP, 8-state):
-PPP-----PPPEEEEEETTTTGGG-S---------EEEEETT---EEES-GGGS-SSSEEEES--HHHHHHTTGGG-TTEE-TTSSSS-HHHHHHHTT-STTTS-HHHHHHHHHHHHHHHHHHHHHHH-----SSSHHHHHHHHTT-------GGGTTTS--GGGSTT---------

Foldseek 3Di:
DDDDPPPPVQAKEKEKEQPCQVVPPDPDLPQDFSQWIWMDILLPFIDIDRHPVVDDLRHAYEYAADPVRCVSNPVVVRQRYAYQPQEVQGLVSVCVVVVVDVVNHPRRNSRSVVSNVVSVVSVCCCPPQVFDPRDNHSQVSSCVSVVHDRDPPDPVCVVVPPDPCPDPPDDDPPPPDD

Radius of gyration: 17.81 Å; chains: 1; bounding box: 45×41×63 Å